Protein AF-A0A7K1BRM5-F1 (afdb_monomer_lite)

pLDDT: mean 75.7, std 12.85, range [43.5, 96.12]

Radius of gyration: 19.57 Å; chains: 1; bounding box: 63×36×43 Å

Sequence (98 aa):
ALTTEKTSVTWDPHFVFSLVWLIVVLSVGAILLLFYLLRDGSAASVSSYYYLVPPVTAIEAYFLFGEKVSLYGFVGTFITVIGVWLVVAKRASGAQSL

Foldseek 3Di:
DPPPDPPDDDPDPVVVVVVCCCPVCVPVVVVVVCVVCVVVVNNVVVVLVVLCVLVVVLVCCCPVVVDPCDPVNVVVSVVSVVVSCVVNVVVVVVVVPD

Structure (mmCIF, N/CA/C/O backbone):
data_AF-A0A7K1BRM5-F1
#
_entry.id   AF-A0A7K1BRM5-F1
#
loop_
_atom_site.group_PDB
_atom_site.id
_atom_site.type_symbol
_atom_site.label_atom_id
_atom_site.label_alt_id
_atom_site.label_comp_id
_atom_site.label_asym_id
_atom_site.label_entity_id
_atom_site.label_seq_id
_atom_site.pdbx_PDB_ins_code
_atom_site.Cartn_x
_atom_site.Cartn_y
_atom_site.Cartn_z
_atom_site.occupancy
_atom_site.B_iso_or_equiv
_atom_site.auth_seq_id
_atom_site.auth_comp_id
_atom_site.auth_asym_id
_atom_site.auth_atom_id
_atom_site.pdbx_PDB_model_num
ATOM 1 N N . ALA A 1 1 ? 37.619 13.682 -5.530 1.00 48.31 1 ALA A N 1
ATOM 2 C CA . ALA A 1 1 ? 36.924 13.451 -6.810 1.00 48.31 1 ALA A CA 1
ATOM 3 C C . ALA A 1 1 ? 35.483 13.070 -6.493 1.00 48.31 1 ALA A C 1
ATOM 5 O O . ALA A 1 1 ? 35.287 12.137 -5.729 1.00 48.31 1 ALA A O 1
ATOM 6 N N . LEU A 1 2 ? 34.501 13.838 -6.974 1.00 60.19 2 LEU A N 1
ATOM 7 C CA . LEU A 1 2 ? 33.075 13.567 -6.762 1.00 60.19 2 LEU A CA 1
ATOM 8 C C . LEU A 1 2 ? 32.664 12.402 -7.673 1.00 60.19 2 LEU A C 1
ATOM 10 O O . LEU A 1 2 ? 32.465 12.594 -8.872 1.00 60.19 2 LEU A O 1
ATOM 14 N N . THR A 1 3 ? 32.596 11.190 -7.126 1.00 64.88 3 THR A N 1
ATOM 15 C CA . THR A 1 3 ? 32.094 9.992 -7.812 1.00 64.88 3 THR A CA 1
ATOM 16 C C . THR A 1 3 ? 30.592 10.142 -8.035 1.00 64.88 3 THR A C 1
ATOM 18 O O . THR A 1 3 ? 29.780 9.680 -7.241 1.00 64.88 3 THR A O 1
ATOM 21 N N . THR A 1 4 ? 30.218 10.856 -9.093 1.00 68.06 4 THR A N 1
ATOM 22 C CA . THR A 1 4 ? 28.832 10.890 -9.558 1.00 68.06 4 THR A CA 1
ATOM 23 C C . THR A 1 4 ? 28.594 9.572 -10.280 1.00 68.06 4 THR A C 1
ATOM 25 O O . THR A 1 4 ? 29.012 9.402 -11.426 1.00 68.06 4 THR A O 1
ATOM 28 N N . GLU A 1 5 ? 28.004 8.605 -9.584 1.00 65.31 5 GLU A N 1
ATOM 29 C CA . GLU A 1 5 ? 27.463 7.410 -10.220 1.00 65.31 5 GLU A CA 1
ATOM 30 C C . GLU A 1 5 ? 26.442 7.879 -11.265 1.00 65.31 5 GLU A C 1
ATOM 32 O O . GLU A 1 5 ? 25.540 8.664 -10.968 1.00 65.31 5 GLU A O 1
ATOM 37 N N . LYS A 1 6 ? 26.641 7.505 -12.533 1.00 62.28 6 LYS A N 1
ATOM 38 C CA . LYS A 1 6 ? 25.704 7.839 -13.610 1.00 62.28 6 LYS A CA 1
ATOM 39 C C . LYS A 1 6 ? 24.447 7.003 -13.388 1.00 62.28 6 LYS A C 1
ATOM 41 O O . LYS A 1 6 ? 24.344 5.898 -13.909 1.00 62.28 6 LYS A O 1
ATOM 46 N N . THR A 1 7 ? 23.496 7.527 -12.622 1.00 68.25 7 THR A N 1
ATOM 47 C CA . THR A 1 7 ? 22.163 6.936 -12.486 1.00 68.25 7 THR A CA 1
ATOM 48 C C . THR A 1 7 ? 21.433 7.099 -13.817 1.00 68.25 7 THR A C 1
ATOM 50 O O . THR A 1 7 ? 20.732 8.081 -14.057 1.00 68.25 7 THR A O 1
ATOM 53 N N . SER A 1 8 ? 21.657 6.171 -14.743 1.00 71.56 8 SER A N 1
ATOM 54 C CA . SER A 1 8 ? 20.911 6.115 -15.993 1.00 71.56 8 SER A CA 1
ATOM 55 C C . SER A 1 8 ? 19.530 5.540 -15.702 1.00 71.56 8 SER A C 1
ATOM 57 O O . SER A 1 8 ? 19.399 4.343 -15.451 1.00 71.56 8 SER A O 1
ATOM 59 N N . VAL A 1 9 ? 18.502 6.387 -15.719 1.00 78.31 9 VAL A N 1
ATOM 60 C CA . VAL A 1 9 ? 17.110 5.931 -15.642 1.00 78.31 9 VAL A CA 1
ATOM 61 C C . VAL A 1 9 ? 16.783 5.205 -16.944 1.00 78.31 9 VAL A C 1
ATOM 63 O O . VAL A 1 9 ? 16.742 5.815 -18.013 1.00 78.31 9 VAL A O 1
ATOM 66 N N . THR A 1 10 ? 16.580 3.893 -16.868 1.00 81.88 10 THR A N 1
ATOM 67 C CA . THR A 1 10 ? 16.082 3.106 -17.995 1.00 81.88 10 THR A CA 1
ATOM 68 C C . THR A 1 10 ? 14.576 3.300 -18.091 1.00 81.88 10 THR A C 1
ATOM 70 O O . THR A 1 10 ? 13.831 2.893 -17.200 1.00 81.88 10 THR A O 1
ATOM 73 N N . TRP A 1 11 ? 14.132 3.958 -19.160 1.00 86.25 11 TRP A N 1
ATOM 74 C CA . TRP A 1 11 ? 12.722 4.235 -19.426 1.00 86.25 11 TRP A CA 1
ATOM 75 C C . TRP A 1 11 ? 12.012 2.969 -19.897 1.00 86.25 11 TRP A C 1
ATOM 77 O O . TRP A 1 11 ? 11.869 2.720 -21.091 1.00 86.25 11 TRP A O 1
ATOM 87 N N . ASP A 1 12 ? 11.606 2.155 -18.933 1.00 90.94 12 ASP A N 1
ATOM 88 C CA . ASP A 1 12 ? 10.844 0.936 -19.157 1.00 90.94 12 ASP A CA 1
ATOM 89 C C . ASP A 1 12 ? 9.327 1.220 -19.077 1.00 90.94 12 ASP A C 1
ATOM 91 O O . ASP A 1 12 ? 8.895 2.010 -18.229 1.00 90.94 12 ASP A O 1
ATOM 95 N N . PRO A 1 13 ? 8.483 0.599 -19.919 1.00 91.88 13 PRO A N 1
ATOM 96 C CA . PRO A 1 13 ? 7.034 0.771 -19.845 1.00 91.88 13 PRO A CA 1
ATOM 97 C C . PRO A 1 13 ? 6.436 0.442 -18.469 1.00 91.88 13 PRO A C 1
ATOM 99 O O . PRO A 1 13 ? 5.522 1.142 -18.029 1.00 91.88 13 PRO A O 1
ATOM 102 N N . HIS A 1 14 ? 6.954 -0.564 -17.755 1.00 90.56 14 HIS A N 1
ATOM 103 C CA . HIS A 1 14 ? 6.502 -0.892 -16.399 1.00 90.56 14 HIS A CA 1
ATOM 104 C C . HIS A 1 14 ? 6.919 0.190 -15.400 1.00 90.56 14 HIS A C 1
ATOM 106 O O . HIS A 1 14 ? 6.160 0.509 -14.481 1.00 90.56 14 HIS A O 1
ATOM 112 N N . PHE A 1 15 ? 8.099 0.790 -15.589 1.00 88.81 15 PHE A N 1
ATOM 113 C CA . PHE A 1 15 ? 8.555 1.918 -14.776 1.00 88.81 15 PHE A CA 1
ATOM 114 C C . PHE A 1 15 ? 7.646 3.136 -14.964 1.00 88.81 15 PHE A C 1
ATOM 116 O O . PHE A 1 15 ? 7.162 3.701 -13.982 1.00 88.81 15 PHE A O 1
ATOM 123 N N . VAL A 1 16 ? 7.350 3.503 -16.214 1.00 94.56 16 VAL A N 1
ATOM 124 C CA . VAL A 1 16 ? 6.445 4.621 -16.522 1.00 94.56 16 VAL A CA 1
ATOM 125 C C . VAL A 1 16 ? 5.046 4.350 -15.977 1.00 94.56 16 VAL A C 1
ATOM 127 O O . VAL A 1 16 ? 4.460 5.229 -15.350 1.00 94.56 16 VAL A O 1
ATOM 130 N N . PHE A 1 17 ? 4.526 3.134 -16.151 1.00 95.06 17 PHE A N 1
ATOM 131 C CA . PHE A 1 17 ? 3.222 2.752 -15.616 1.00 95.06 17 PHE A CA 1
ATOM 132 C C . PHE A 1 17 ? 3.169 2.881 -14.089 1.00 95.06 17 PHE A C 1
ATOM 134 O O . PHE A 1 17 ? 2.260 3.519 -13.558 1.00 95.06 17 PHE A O 1
ATOM 141 N N . SER A 1 18 ? 4.171 2.345 -13.388 1.00 92.56 18 SER A N 1
ATOM 142 C CA . SER A 1 18 ? 4.269 2.442 -11.927 1.00 92.56 18 SER A CA 1
ATOM 143 C C . SER A 1 18 ? 4.343 3.901 -11.474 1.00 92.56 18 SER A C 1
ATOM 145 O O . SER A 1 18 ? 3.640 4.303 -10.550 1.00 92.56 18 SER A O 1
ATOM 147 N N . LEU A 1 19 ? 5.137 4.724 -12.163 1.00 93.94 19 LEU A N 1
ATOM 148 C CA . LEU A 1 19 ? 5.273 6.147 -11.860 1.00 93.94 19 LEU A CA 1
ATOM 149 C C . LEU A 1 19 ? 3.948 6.901 -12.045 1.00 93.94 19 LEU A C 1
ATOM 151 O O . LEU A 1 19 ? 3.535 7.655 -11.163 1.00 93.94 19 LEU A O 1
ATOM 155 N N . VAL A 1 20 ? 3.257 6.670 -13.163 1.00 96.12 20 VAL A N 1
ATOM 156 C CA . VAL A 1 20 ? 1.943 7.267 -13.440 1.00 96.12 20 VAL A CA 1
ATOM 157 C C . VAL A 1 20 ? 0.920 6.824 -12.397 1.00 96.12 20 VAL A C 1
ATOM 159 O O . VAL A 1 20 ? 0.165 7.657 -11.898 1.00 96.12 20 VAL A O 1
ATOM 162 N N . TRP A 1 21 ? 0.917 5.545 -12.019 1.00 94.12 21 TRP A N 1
ATOM 163 C CA . TRP A 1 21 ? 0.016 5.008 -11.002 1.00 94.12 21 TRP A CA 1
ATOM 164 C C . TRP A 1 21 ? 0.203 5.688 -9.639 1.00 94.12 21 TRP A C 1
ATOM 166 O O . TRP A 1 21 ? -0.774 6.124 -9.024 1.00 94.12 21 TRP A O 1
ATOM 176 N N . LEU A 1 22 ? 1.454 5.848 -9.193 1.00 93.44 22 LEU A N 1
ATOM 177 C CA . LEU A 1 22 ? 1.778 6.526 -7.934 1.00 93.44 22 LEU A CA 1
ATOM 178 C C . LEU A 1 22 ? 1.307 7.989 -7.929 1.00 93.44 22 LEU A C 1
ATOM 180 O O . LEU A 1 22 ? 0.760 8.459 -6.931 1.00 93.44 22 LEU A O 1
ATOM 184 N N . ILE A 1 23 ? 1.486 8.704 -9.041 1.00 95.62 23 ILE A N 1
ATOM 185 C CA . ILE A 1 23 ? 1.117 10.122 -9.142 1.00 95.62 23 ILE A CA 1
ATOM 186 C C . ILE A 1 23 ? -0.405 10.283 -9.246 1.00 95.62 23 ILE A C 1
ATOM 188 O O . ILE A 1 23 ? -1.011 11.048 -8.497 1.00 95.62 23 ILE A O 1
ATOM 192 N N . VAL A 1 24 ? -1.043 9.571 -10.172 1.00 95.88 24 VAL A N 1
ATOM 193 C CA . VAL A 1 24 ? -2.453 9.804 -10.499 1.00 95.88 24 VAL A CA 1
ATOM 194 C C . VAL A 1 24 ? -3.374 9.160 -9.470 1.00 95.88 24 VAL A C 1
ATOM 196 O O . VAL A 1 24 ? -4.268 9.829 -8.961 1.00 95.88 24 VAL A O 1
ATOM 199 N N . VAL A 1 25 ? -3.170 7.884 -9.136 1.00 90.44 25 VAL A N 1
ATOM 200 C CA . VAL A 1 25 ? -4.110 7.134 -8.288 1.00 90.44 25 VAL A CA 1
ATOM 201 C C . VAL A 1 25 ? -3.811 7.361 -6.810 1.00 90.44 25 VAL A C 1
ATOM 203 O O . VAL A 1 25 ? -4.687 7.821 -6.075 1.00 90.44 25 VAL A O 1
ATOM 206 N N . LEU A 1 26 ? -2.577 7.082 -6.373 1.00 89.50 26 LEU A N 1
ATOM 207 C CA . LEU A 1 26 ? -2.236 7.145 -4.946 1.00 89.50 26 LEU A CA 1
ATOM 208 C C . LEU A 1 26 ? -2.102 8.571 -4.405 1.00 89.50 26 LEU A C 1
ATOM 210 O O . LEU A 1 26 ? -2.307 8.770 -3.211 1.00 89.50 26 LEU A O 1
ATOM 214 N N . SER A 1 27 ? -1.774 9.556 -5.246 1.00 92.00 27 SER A N 1
ATOM 215 C CA . SER A 1 27 ? -1.646 10.950 -4.808 1.00 92.00 27 SER A CA 1
ATOM 216 C C . SER A 1 27 ? -2.876 11.774 -5.174 1.00 92.00 27 SER A C 1
ATOM 218 O O . SER A 1 27 ? -3.674 12.109 -4.294 1.00 92.00 27 SER A O 1
ATOM 220 N N . VAL A 1 28 ? -3.077 12.068 -6.462 1.00 93.44 28 VAL A N 1
ATOM 221 C CA . VAL A 1 28 ? -4.178 12.943 -6.895 1.00 93.44 28 VAL A CA 1
ATOM 222 C C . VAL A 1 28 ? -5.532 12.320 -6.552 1.00 93.44 28 VAL A C 1
ATOM 224 O O . VAL A 1 28 ? -6.357 12.968 -5.910 1.00 93.44 28 VAL A O 1
ATOM 227 N N . GLY A 1 29 ? -5.744 11.051 -6.902 1.00 90.31 29 GLY A N 1
ATOM 228 C CA . GLY A 1 29 ? -6.983 10.326 -6.624 1.00 90.31 29 GLY A CA 1
ATOM 229 C C . GLY A 1 29 ? -7.313 10.267 -5.133 1.00 90.31 29 GLY A C 1
ATOM 230 O O . GLY A 1 29 ? -8.433 10.593 -4.743 1.00 90.31 29 GLY A O 1
ATOM 231 N N . ALA A 1 30 ? -6.334 9.931 -4.290 1.00 86.25 30 ALA A N 1
ATOM 232 C CA . ALA A 1 30 ? -6.528 9.860 -2.842 1.00 86.25 30 ALA A CA 1
ATOM 233 C C . ALA A 1 30 ? -6.903 11.219 -2.221 1.00 86.25 30 ALA A C 1
ATOM 235 O O . ALA A 1 30 ? -7.817 11.287 -1.398 1.00 86.25 30 ALA A O 1
ATOM 236 N N . ILE A 1 31 ? -6.238 12.307 -2.624 1.00 87.44 31 ILE A N 1
ATOM 237 C CA . ILE A 1 31 ? -6.520 13.656 -2.107 1.00 87.44 31 ILE A CA 1
ATOM 238 C C . ILE A 1 31 ? -7.882 14.160 -2.601 1.00 87.44 31 ILE A C 1
ATOM 240 O O . ILE A 1 31 ? -8.644 14.739 -1.827 1.00 87.44 31 ILE A O 1
ATOM 244 N N . LEU A 1 32 ? -8.220 13.925 -3.871 1.00 88.88 32 LEU A N 1
ATOM 245 C CA . LEU A 1 32 ? -9.531 14.286 -4.413 1.00 88.88 32 LEU A CA 1
ATOM 246 C C . LEU A 1 32 ? -10.655 13.519 -3.716 1.00 88.88 32 LEU A C 1
ATOM 248 O O . LEU A 1 32 ? -11.672 14.119 -3.377 1.00 88.88 32 LEU A O 1
ATOM 252 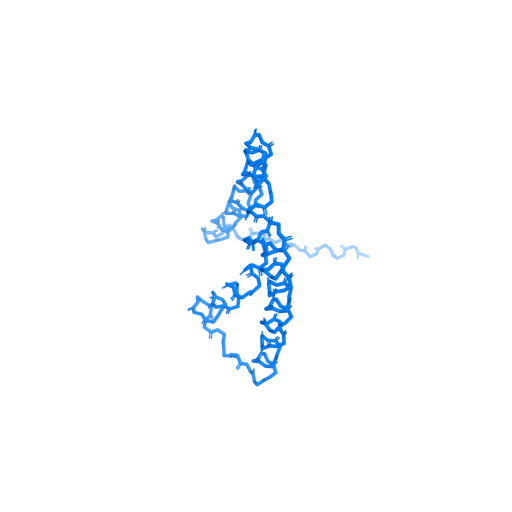N N . LEU A 1 33 ? -10.457 12.225 -3.452 1.00 84.25 33 LEU A N 1
ATOM 253 C CA . LEU A 1 33 ? -11.392 11.417 -2.675 1.00 84.25 33 LEU A CA 1
ATOM 254 C C . LEU A 1 33 ? -11.560 11.987 -1.263 1.00 84.25 33 LEU A C 1
ATOM 256 O O . LEU A 1 33 ? -12.685 12.148 -0.797 1.00 84.25 33 LEU A O 1
ATOM 260 N N . LEU A 1 34 ? -10.461 12.357 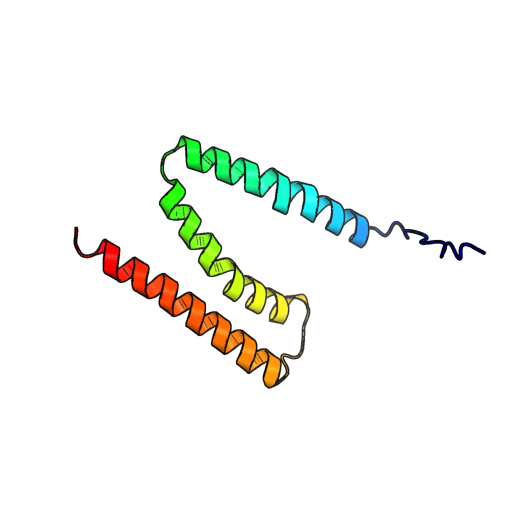-0.602 1.00 82.69 34 LEU A N 1
ATOM 261 C CA . LEU A 1 34 ? -10.508 12.997 0.711 1.00 82.69 34 LEU A CA 1
ATOM 262 C C . LEU A 1 34 ? -11.330 14.296 0.677 1.00 82.69 34 LEU A C 1
ATOM 264 O O . LEU A 1 34 ? -12.222 14.472 1.506 1.00 82.69 34 LEU A O 1
ATOM 268 N N . PHE A 1 35 ? -11.076 15.186 -0.287 1.00 86.12 35 PHE A N 1
ATOM 269 C CA . PHE A 1 35 ? -11.838 16.430 -0.433 1.00 86.12 35 PHE A CA 1
ATOM 270 C C . PHE A 1 35 ? -13.310 16.185 -0.763 1.00 86.12 35 PHE A C 1
ATOM 272 O O . PHE A 1 35 ? -14.176 16.882 -0.234 1.00 86.12 35 PHE A O 1
ATOM 279 N N . TYR A 1 36 ? -13.600 15.188 -1.597 1.00 82.38 36 TYR A N 1
ATOM 280 C CA . TYR A 1 36 ? -14.962 14.772 -1.911 1.00 82.38 36 TYR A CA 1
ATOM 281 C C . TYR A 1 36 ? -15.721 14.363 -0.638 1.00 82.38 36 TYR A C 1
ATOM 283 O O . TYR A 1 36 ? -16.810 14.860 -0.369 1.00 82.38 36 TYR A O 1
ATOM 291 N N . LEU A 1 37 ? -15.107 13.537 0.207 1.00 75.62 37 LEU A N 1
ATOM 292 C CA . LEU A 1 37 ? -15.712 13.053 1.453 1.00 75.62 37 LEU A CA 1
ATOM 293 C C . LEU A 1 37 ? -15.853 14.134 2.520 1.00 75.62 37 LEU A C 1
ATOM 295 O O . LEU A 1 37 ? -16.793 14.105 3.317 1.00 75.62 37 LEU A O 1
ATOM 299 N N . LEU A 1 38 ? -14.926 15.091 2.533 1.00 76.75 38 LEU A N 1
ATOM 300 C CA . LEU A 1 38 ? -15.009 16.263 3.395 1.00 76.75 38 LEU A CA 1
ATOM 301 C C . LEU A 1 38 ? -16.204 17.149 3.014 1.00 76.75 38 LEU A C 1
ATOM 303 O O . LEU A 1 38 ? -16.795 17.784 3.885 1.00 76.75 38 LEU A O 1
ATOM 307 N N . ARG A 1 39 ? -16.588 17.154 1.731 1.00 75.50 39 ARG A N 1
ATOM 308 C CA . ARG A 1 39 ? -17.737 17.909 1.221 1.00 75.50 39 ARG A CA 1
ATOM 309 C C . ARG A 1 39 ? -19.081 17.324 1.659 1.00 75.50 39 ARG A C 1
ATOM 311 O O . ARG A 1 39 ? -19.994 18.091 1.940 1.00 75.50 39 ARG A O 1
ATOM 318 N N . ASP A 1 40 ? -19.174 16.000 1.765 1.00 64.94 40 ASP A N 1
ATOM 319 C CA . ASP A 1 40 ? -20.411 15.286 2.124 1.00 64.94 40 ASP A CA 1
ATOM 320 C C . ASP A 1 40 ? -20.545 14.997 3.637 1.00 64.94 40 ASP A C 1
ATOM 322 O O . ASP A 1 40 ? -21.483 14.329 4.067 1.00 64.94 40 ASP A O 1
ATOM 326 N N . GLY A 1 41 ? -19.620 15.473 4.483 1.00 60.25 41 GLY A N 1
ATOM 327 C CA . GLY A 1 41 ? -19.679 15.289 5.944 1.00 60.25 41 GLY A CA 1
ATOM 328 C C . GLY A 1 41 ? -19.474 13.843 6.431 1.00 60.25 41 GLY A C 1
ATOM 329 O O . GLY A 1 41 ? -19.486 13.593 7.635 1.00 60.25 41 GLY A O 1
ATOM 330 N N . SER A 1 42 ? -19.225 12.886 5.530 1.00 59.09 42 SER A N 1
ATOM 331 C CA . SER A 1 42 ? -19.066 11.455 5.840 1.00 59.09 42 SER A CA 1
ATOM 332 C C . SER A 1 42 ? -17.609 11.016 6.047 1.00 59.09 42 SER A C 1
ATOM 334 O O . SER A 1 42 ? -17.317 9.819 6.060 1.00 59.09 42 SER A O 1
ATOM 336 N N . ALA A 1 43 ? -16.683 11.962 6.261 1.00 54.12 43 ALA A N 1
ATOM 337 C CA . ALA A 1 43 ? -15.252 11.705 6.478 1.00 54.12 43 ALA A CA 1
ATOM 338 C C . ALA A 1 43 ? -14.964 10.589 7.514 1.00 54.12 43 ALA A C 1
ATOM 340 O O . ALA A 1 43 ? -13.959 9.882 7.416 1.00 54.12 43 ALA A O 1
ATOM 341 N N . ALA A 1 44 ? -15.879 10.365 8.464 1.00 55.97 44 ALA A N 1
ATOM 342 C CA . ALA A 1 44 ? -15.819 9.264 9.420 1.00 55.97 44 ALA A CA 1
ATOM 343 C C . ALA A 1 44 ? -15.911 7.862 8.775 1.00 55.97 44 ALA A C 1
ATOM 345 O O . ALA A 1 44 ? -15.149 6.975 9.168 1.00 55.97 44 ALA A O 1
ATOM 346 N N . SER A 1 45 ? -16.761 7.648 7.762 1.00 58.22 45 SER A N 1
ATOM 347 C CA . SER A 1 45 ? -16.955 6.325 7.141 1.00 58.22 45 SER A CA 1
ATOM 348 C C . SER A 1 45 ? -15.742 5.864 6.336 1.00 58.22 45 SER A C 1
ATOM 350 O O . SER A 1 45 ? -15.416 4.680 6.353 1.00 58.22 45 SER A O 1
ATOM 352 N N . VAL A 1 46 ? -15.005 6.773 5.693 1.00 58.06 46 VAL A N 1
ATOM 353 C CA . VAL A 1 46 ? -13.835 6.390 4.876 1.00 58.06 46 VAL A CA 1
ATOM 354 C C . VAL A 1 46 ? -12.565 6.225 5.696 1.00 58.06 46 VAL A C 1
ATOM 356 O O . VAL A 1 46 ? -11.712 5.413 5.344 1.00 58.06 46 VAL A O 1
ATOM 359 N N . SER A 1 47 ? -12.480 6.868 6.864 1.00 62.78 47 SER A N 1
ATOM 360 C CA . SER A 1 47 ? -11.400 6.594 7.817 1.00 62.78 47 SER A CA 1
ATOM 361 C C . SER A 1 47 ? -11.297 5.103 8.174 1.00 62.78 47 SER A C 1
ATOM 363 O O . SER A 1 47 ? -10.196 4.596 8.373 1.00 62.78 47 SER A O 1
ATOM 365 N N . SER A 1 48 ? -12.428 4.382 8.179 1.00 64.44 48 SER A N 1
ATOM 366 C CA . SER A 1 48 ? -12.481 2.939 8.433 1.00 64.44 48 SER A CA 1
ATOM 367 C C . SER A 1 48 ? -11.783 2.105 7.347 1.00 64.44 48 SER A C 1
ATOM 369 O O . SER A 1 48 ? -11.104 1.135 7.681 1.00 64.44 48 SER A O 1
ATOM 371 N N . TYR A 1 49 ? -11.844 2.525 6.077 1.00 70.25 49 TYR A N 1
ATOM 372 C CA . TYR A 1 49 ? -11.162 1.855 4.963 1.00 70.25 49 TYR A CA 1
ATOM 373 C C . TYR A 1 49 ? -9.641 1.957 5.078 1.00 70.25 49 TYR A C 1
ATOM 375 O O . TYR A 1 49 ? -8.948 0.989 4.775 1.00 70.25 49 TYR A O 1
ATOM 383 N N . TYR A 1 50 ? -9.108 3.070 5.598 1.00 73.31 50 TYR A N 1
ATOM 384 C CA . TYR A 1 50 ? -7.667 3.182 5.853 1.00 73.31 50 TYR A CA 1
ATOM 385 C C . TYR A 1 50 ? -7.165 2.141 6.865 1.00 73.31 50 TYR A C 1
ATOM 387 O O . TYR A 1 50 ? -6.022 1.701 6.766 1.00 73.31 50 TYR A O 1
ATOM 395 N N . TYR A 1 51 ? -8.012 1.677 7.793 1.00 73.44 51 TYR A N 1
ATOM 396 C CA . TYR A 1 51 ? -7.650 0.580 8.700 1.00 73.44 51 TYR A CA 1
ATOM 397 C C . TYR A 1 51 ? -7.614 -0.786 8.012 1.00 73.44 51 TYR A C 1
ATOM 399 O O . TYR A 1 51 ? -6.941 -1.680 8.511 1.00 73.44 51 TYR A O 1
ATOM 407 N N . LEU A 1 52 ? -8.281 -0.954 6.867 1.00 74.44 52 LEU A N 1
ATOM 408 C CA . LEU A 1 52 ? -8.210 -2.176 6.061 1.00 74.44 52 LEU A CA 1
ATOM 409 C C . LEU A 1 52 ? -7.013 -2.198 5.104 1.00 74.44 52 LEU A C 1
ATOM 411 O O . LEU A 1 52 ? -6.724 -3.251 4.540 1.00 74.44 52 LEU A O 1
ATOM 415 N N . VAL A 1 53 ? -6.282 -1.090 4.954 1.00 81.81 53 VAL A N 1
ATOM 416 C CA . VAL A 1 53 ? -5.108 -1.027 4.070 1.00 81.81 53 VAL A CA 1
ATOM 417 C C . VAL A 1 53 ? -4.049 -2.070 4.452 1.00 81.81 53 VAL A C 1
ATOM 419 O O . VAL A 1 53 ? -3.685 -2.848 3.577 1.00 81.81 53 VAL A O 1
ATOM 422 N N . PRO A 1 54 ? -3.596 -2.200 5.720 1.00 77.12 54 PRO A N 1
ATOM 423 C CA . PRO A 1 54 ? -2.535 -3.156 6.043 1.00 77.12 54 PRO A CA 1
ATOM 424 C C . PRO 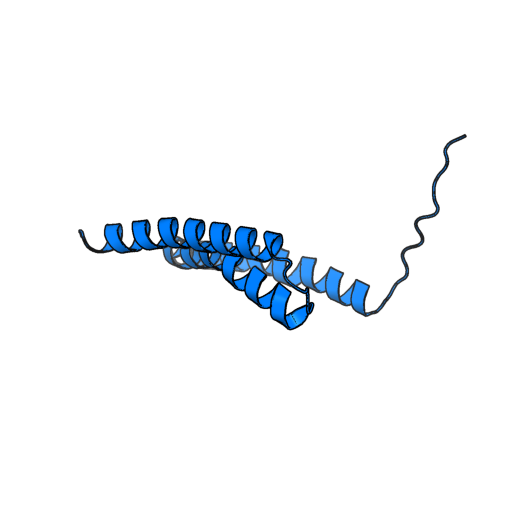A 1 54 ? -2.898 -4.628 5.747 1.00 77.12 54 PRO A C 1
ATOM 426 O O . PRO A 1 54 ? -2.074 -5.318 5.145 1.00 77.12 54 PRO A O 1
ATOM 429 N N . PRO A 1 55 ? -4.101 -5.134 6.101 1.00 75.00 55 PRO A N 1
ATOM 430 C CA . PRO A 1 55 ? -4.524 -6.482 5.721 1.00 75.00 55 PRO A CA 1
ATOM 431 C C . PRO A 1 55 ? -4.631 -6.684 4.207 1.00 75.00 55 PRO A C 1
ATOM 433 O O . PRO A 1 55 ? -4.170 -7.704 3.700 1.00 75.00 55 PRO A O 1
ATOM 436 N N . VAL A 1 56 ? -5.220 -5.725 3.484 1.00 82.00 56 VAL A N 1
ATOM 437 C CA . VAL A 1 56 ? -5.402 -5.827 2.028 1.00 82.00 56 VAL A CA 1
ATOM 438 C C . VAL A 1 56 ? -4.050 -5.835 1.320 1.00 82.00 56 VAL A C 1
ATOM 440 O O . VAL A 1 56 ? -3.808 -6.722 0.506 1.00 82.00 56 VAL A O 1
ATOM 443 N N . THR A 1 57 ? -3.131 -4.944 1.696 1.00 82.12 57 THR A N 1
ATOM 444 C CA . THR A 1 57 ? -1.774 -4.909 1.133 1.00 82.12 57 THR A CA 1
ATOM 445 C C . THR A 1 57 ? -1.008 -6.208 1.398 1.00 82.12 57 THR A C 1
ATOM 447 O O . THR A 1 57 ? -0.277 -6.669 0.528 1.00 82.12 57 THR A O 1
ATOM 450 N N . ALA A 1 58 ? -1.190 -6.849 2.558 1.00 76.19 58 ALA A N 1
ATOM 451 C CA . ALA A 1 58 ? -0.569 -8.148 2.833 1.00 76.19 58 ALA A CA 1
ATOM 452 C C . ALA A 1 58 ? -1.126 -9.274 1.939 1.00 76.19 58 ALA A C 1
ATOM 454 O O . ALA A 1 58 ? -0.368 -10.128 1.475 1.00 76.19 58 ALA A O 1
ATOM 455 N N . ILE A 1 59 ? -2.437 -9.268 1.674 1.00 81.31 59 ILE A N 1
ATOM 456 C CA . ILE A 1 59 ? -3.074 -10.211 0.742 1.00 81.31 59 ILE A CA 1
ATOM 457 C C . ILE A 1 59 ? -2.568 -9.961 -0.685 1.00 81.31 59 ILE A C 1
ATOM 459 O O . ILE A 1 59 ? -2.184 -10.907 -1.372 1.00 81.31 59 ILE A O 1
ATOM 463 N N . GLU A 1 60 ? -2.515 -8.701 -1.119 1.00 82.19 60 GLU A N 1
ATOM 464 C CA . GLU A 1 60 ? -1.973 -8.314 -2.425 1.00 82.19 60 GLU A CA 1
ATOM 465 C C . GLU A 1 60 ? -0.511 -8.748 -2.582 1.00 82.19 60 GLU A C 1
ATOM 467 O O . GLU A 1 60 ? -0.171 -9.352 -3.596 1.00 82.19 60 GLU A O 1
ATOM 472 N N . ALA A 1 61 ? 0.335 -8.528 -1.571 1.00 80.38 61 ALA A N 1
ATOM 473 C CA . ALA A 1 61 ? 1.734 -8.960 -1.567 1.00 80.38 61 ALA A CA 1
ATOM 474 C C . ALA A 1 61 ? 1.874 -10.473 -1.814 1.00 80.38 61 ALA A C 1
ATOM 476 O O . ALA A 1 61 ? 2.654 -10.908 -2.664 1.00 80.38 61 ALA A O 1
ATOM 477 N N . TYR A 1 62 ? 1.059 -11.278 -1.128 1.00 74.69 62 TYR A N 1
ATOM 478 C CA . TYR A 1 62 ? 1.067 -12.730 -1.289 1.00 74.69 62 TYR A CA 1
ATOM 479 C C . TYR A 1 62 ? 0.641 -13.174 -2.696 1.00 74.69 62 TYR A C 1
ATOM 481 O O . TYR A 1 62 ? 1.301 -14.019 -3.303 1.00 74.69 62 TYR A O 1
ATOM 489 N N . PHE A 1 63 ? -0.446 -12.605 -3.227 1.00 79.12 63 PHE A N 1
ATOM 490 C CA . PHE A 1 63 ? -1.023 -13.040 -4.503 1.00 79.12 63 PHE A CA 1
ATOM 491 C C . PHE A 1 63 ? -0.322 -12.459 -5.736 1.00 79.12 63 PHE A C 1
ATOM 493 O O . PHE A 1 63 ? -0.076 -13.194 -6.690 1.00 79.12 63 PHE A O 1
ATOM 500 N N . LEU A 1 64 ? -0.028 -11.156 -5.746 1.00 77.25 64 LEU A N 1
ATOM 501 C CA . LEU A 1 64 ? 0.512 -10.452 -6.918 1.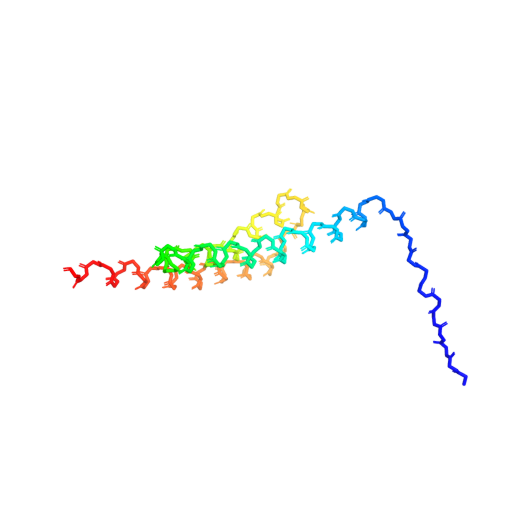00 77.25 64 LEU A CA 1
ATOM 502 C C . LEU A 1 64 ? 2.025 -10.612 -7.047 1.00 77.25 64 LEU A C 1
ATOM 504 O O . LEU A 1 64 ? 2.532 -10.711 -8.162 1.00 77.25 64 LEU A O 1
ATOM 508 N N . PHE A 1 65 ? 2.743 -10.643 -5.924 1.00 74.88 65 PHE A N 1
ATOM 509 C CA . PHE A 1 65 ? 4.207 -10.686 -5.924 1.00 74.88 65 PHE A CA 1
ATOM 510 C C . PHE A 1 65 ? 4.756 -12.086 -5.632 1.00 74.88 65 PHE A C 1
ATOM 512 O O . PHE A 1 65 ? 5.952 -12.321 -5.797 1.00 74.88 65 PHE A O 1
ATOM 519 N N . GLY A 1 66 ? 3.893 -13.034 -5.242 1.00 65.38 66 GLY A N 1
ATOM 520 C CA . GLY A 1 66 ? 4.274 -14.427 -5.007 1.00 65.38 66 GLY A CA 1
ATOM 521 C C . GLY A 1 66 ? 5.329 -14.587 -3.912 1.00 65.38 66 GLY A C 1
ATOM 522 O O . GLY A 1 66 ? 6.055 -15.587 -3.896 1.00 65.38 66 GLY A O 1
ATOM 523 N N . GLU A 1 67 ? 5.454 -13.602 -3.016 1.00 65.62 67 GLU A N 1
ATOM 524 C CA . GLU A 1 67 ? 6.423 -13.650 -1.932 1.00 65.62 67 GLU A CA 1
ATOM 525 C C . GLU A 1 67 ? 6.117 -14.854 -1.039 1.00 65.62 67 GLU A C 1
ATOM 527 O O . GLU A 1 67 ? 5.046 -14.977 -0.438 1.00 65.62 67 GLU A O 1
ATOM 532 N N . LYS A 1 68 ? 7.087 -15.773 -0.948 1.00 64.88 68 LYS A N 1
ATOM 533 C CA . LYS A 1 68 ? 7.044 -16.871 0.014 1.00 64.88 68 LYS A CA 1
ATOM 534 C C . LYS A 1 68 ? 7.178 -16.260 1.394 1.00 64.88 68 LYS A C 1
ATOM 536 O O . LYS A 1 68 ? 8.286 -15.997 1.857 1.00 64.88 68 LYS A O 1
ATOM 541 N N . VAL A 1 69 ? 6.035 -16.028 2.022 1.00 64.00 69 VAL A N 1
ATOM 542 C CA . VAL A 1 69 ? 5.935 -15.528 3.385 1.00 64.00 69 VAL A CA 1
ATOM 543 C C . VAL A 1 69 ? 6.748 -16.467 4.274 1.00 64.00 69 VAL A C 1
ATOM 545 O O . VAL A 1 69 ? 6.346 -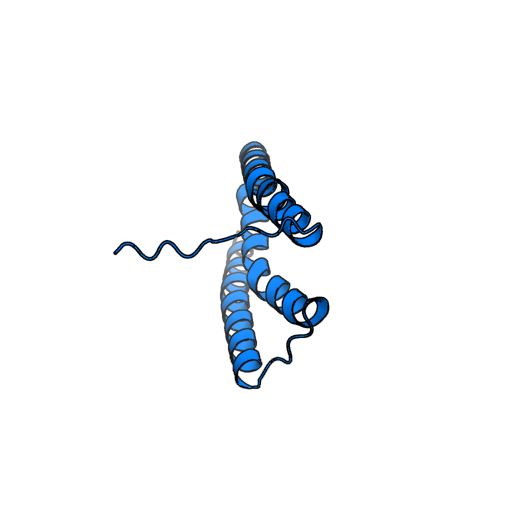17.598 4.549 1.00 64.00 69 VAL A O 1
ATOM 548 N N . SER A 1 70 ? 7.951 -16.034 4.657 1.00 74.25 70 SER A N 1
ATOM 549 C CA . SER A 1 70 ? 8.780 -16.787 5.593 1.00 74.25 70 SER A CA 1
ATOM 550 C C . SER A 1 70 ? 8.024 -16.908 6.915 1.00 74.25 70 SER A C 1
ATOM 552 O O . SER A 1 70 ? 7.127 -16.112 7.194 1.00 74.25 70 SER A O 1
ATOM 554 N N . LEU A 1 71 ? 8.387 -17.870 7.765 1.00 76.94 71 LEU A N 1
ATOM 555 C CA . LEU A 1 71 ? 7.732 -18.033 9.068 1.00 76.94 71 LEU A CA 1
ATOM 556 C C . LEU A 1 71 ? 7.692 -16.709 9.862 1.00 76.94 71 LEU A C 1
ATOM 558 O O . LEU A 1 71 ? 6.688 -16.389 10.489 1.00 76.94 71 LEU A O 1
ATOM 562 N N . TYR A 1 72 ? 8.745 -15.893 9.751 1.00 79.88 72 TYR A N 1
ATOM 563 C CA . TYR A 1 72 ? 8.816 -14.557 10.346 1.00 79.88 72 TYR A CA 1
ATOM 564 C C . TYR A 1 72 ? 7.893 -13.539 9.667 1.00 79.88 72 TYR A C 1
ATOM 566 O O . TYR A 1 72 ? 7.252 -12.749 10.356 1.00 79.88 72 TYR A O 1
ATOM 574 N N . GLY A 1 73 ? 7.786 -13.576 8.335 1.00 75.19 73 GLY A N 1
ATOM 575 C CA . GLY A 1 73 ? 6.828 -12.757 7.588 1.00 75.19 73 GLY A CA 1
ATOM 576 C C . GLY A 1 73 ? 5.389 -13.067 7.993 1.00 75.19 73 GLY A C 1
ATOM 577 O O . GLY A 1 73 ? 4.602 -12.155 8.214 1.00 75.19 73 GLY A O 1
ATOM 578 N N . PHE A 1 74 ? 5.074 -14.346 8.205 1.00 77.31 74 PHE A N 1
ATOM 579 C CA . PHE A 1 74 ? 3.735 -14.785 8.583 1.00 77.31 74 PHE A CA 1
ATOM 580 C C . PHE A 1 74 ? 3.381 -14.307 9.990 1.00 77.31 74 PHE A C 1
ATOM 582 O O . PHE A 1 74 ? 2.293 -13.780 10.209 1.00 77.31 74 PHE A O 1
ATOM 589 N N . VAL A 1 75 ? 4.325 -14.420 10.930 1.00 82.94 75 VAL A N 1
ATOM 590 C CA . VAL A 1 75 ? 4.174 -13.884 12.290 1.00 82.94 75 VAL A CA 1
ATOM 591 C C . VAL A 1 75 ? 3.988 -12.364 12.260 1.00 82.94 75 VAL A C 1
ATOM 593 O O . VAL A 1 75 ? 3.092 -11.855 12.931 1.00 82.94 75 VAL A O 1
ATOM 596 N N . GLY A 1 76 ? 4.769 -11.643 11.450 1.00 79.25 76 GLY A N 1
ATOM 597 C CA . GLY A 1 76 ? 4.620 -10.197 11.261 1.00 79.25 76 GLY A CA 1
ATOM 598 C C . GLY A 1 76 ? 3.232 -9.814 10.745 1.00 79.25 76 GLY A C 1
ATOM 599 O O . GLY A 1 76 ? 2.546 -9.008 11.372 1.00 79.25 76 GLY A O 1
ATOM 600 N N . THR A 1 77 ? 2.774 -10.455 9.666 1.00 78.25 77 THR A N 1
ATOM 601 C CA . THR A 1 77 ? 1.428 -10.252 9.112 1.00 78.25 77 THR A CA 1
ATOM 602 C C . THR A 1 77 ? 0.344 -10.568 10.140 1.00 78.25 77 THR A C 1
ATOM 604 O O . THR A 1 77 ? -0.602 -9.796 10.288 1.00 78.25 77 THR A O 1
ATOM 607 N N . PHE A 1 78 ? 0.488 -11.660 10.894 1.00 83.25 78 PHE A N 1
ATOM 608 C CA . PHE A 1 78 ? -0.477 -12.058 11.917 1.00 83.25 78 PHE A CA 1
ATOM 609 C C . PHE A 1 78 ? -0.585 -11.018 13.043 1.00 83.25 78 PHE A C 1
ATOM 611 O O . PHE A 1 78 ? -1.692 -10.642 13.432 1.00 83.25 78 PHE A O 1
ATOM 618 N N . ILE A 1 79 ? 0.547 -10.480 13.511 1.00 85.75 79 ILE A N 1
ATOM 619 C CA . ILE A 1 79 ? 0.580 -9.392 14.502 1.00 85.75 79 ILE A CA 1
ATOM 620 C C . ILE A 1 79 ? -0.112 -8.139 13.952 1.00 85.75 79 ILE A C 1
ATOM 622 O O . ILE A 1 79 ? -0.927 -7.532 14.652 1.00 85.75 79 ILE A O 1
ATOM 626 N N . THR A 1 80 ? 0.160 -7.761 12.700 1.00 82.06 80 THR A N 1
ATOM 627 C CA . THR A 1 80 ? -0.493 -6.613 12.055 1.00 82.06 80 THR A CA 1
ATOM 628 C C . THR A 1 80 ? -2.006 -6.806 11.954 1.00 82.06 80 THR A C 1
ATOM 630 O O . THR A 1 80 ? -2.755 -5.893 12.305 1.00 82.06 80 THR A O 1
ATOM 633 N N . VAL A 1 81 ? -2.469 -7.991 11.540 1.00 80.50 81 VAL A N 1
ATOM 634 C CA . VAL A 1 81 ? -3.901 -8.323 11.454 1.00 80.50 81 VAL A CA 1
ATOM 635 C C . VAL A 1 81 ? -4.572 -8.210 12.824 1.00 80.50 81 VAL A C 1
ATOM 637 O O . VAL A 1 81 ? -5.625 -7.581 12.925 1.00 80.50 81 VAL A O 1
ATOM 640 N N . ILE A 1 82 ? -3.955 -8.737 13.888 1.00 84.56 82 ILE A N 1
ATOM 641 C CA . ILE A 1 82 ? -4.484 -8.617 15.258 1.00 84.56 82 ILE A CA 1
ATOM 642 C C . ILE A 1 82 ? -4.545 -7.151 15.701 1.00 84.56 82 ILE A C 1
ATOM 644 O O . ILE A 1 82 ? -5.565 -6.713 16.237 1.00 84.56 82 ILE A O 1
ATOM 648 N N . GLY A 1 83 ? -3.483 -6.376 15.464 1.00 81.94 83 GLY A N 1
ATOM 649 C CA . GLY A 1 83 ? -3.443 -4.955 15.816 1.00 81.94 83 GLY A CA 1
ATOM 650 C C . GLY A 1 83 ? -4.553 -4.154 15.131 1.00 81.94 83 GLY A C 1
ATOM 651 O O . GLY A 1 83 ? -5.249 -3.372 15.781 1.00 81.94 83 GLY A O 1
ATOM 652 N N . VAL A 1 84 ? -4.774 -4.398 13.837 1.00 75.81 84 VAL A N 1
ATOM 653 C CA . VAL A 1 84 ? -5.870 -3.788 13.069 1.00 75.81 84 VAL A CA 1
ATOM 654 C C . VAL A 1 84 ? -7.229 -4.231 13.606 1.00 75.81 84 VAL A C 1
ATOM 656 O O . VAL A 1 84 ? -8.096 -3.386 13.844 1.00 75.81 84 VAL A O 1
ATOM 659 N N . TRP A 1 85 ? -7.410 -5.530 13.853 1.00 79.44 85 TRP A N 1
ATOM 660 C CA . TRP A 1 85 ? -8.660 -6.076 14.379 1.00 79.44 85 TRP A CA 1
ATOM 661 C C . TRP A 1 85 ? -9.044 -5.443 15.721 1.00 79.44 85 TRP A C 1
ATOM 663 O O . TRP A 1 85 ? -10.195 -5.049 15.888 1.00 79.44 85 TRP A O 1
ATOM 673 N N . LEU A 1 86 ? -8.094 -5.243 16.641 1.00 80.25 86 LEU A N 1
ATOM 674 C CA . LEU A 1 86 ? -8.349 -4.579 17.927 1.00 80.25 86 LEU A CA 1
ATOM 675 C C . LEU A 1 86 ? -8.844 -3.135 17.763 1.00 80.25 86 LEU A C 1
ATOM 677 O O . LEU A 1 86 ? -9.753 -2.701 18.475 1.00 80.25 86 LEU A O 1
ATOM 681 N N . VAL A 1 87 ? -8.272 -2.384 16.820 1.00 74.56 87 VAL A N 1
ATOM 682 C CA . VAL A 1 87 ? -8.688 -1.001 16.543 1.00 74.56 87 VAL A CA 1
ATOM 683 C C . VAL A 1 87 ? -10.087 -0.958 15.925 1.00 74.56 87 VAL A C 1
ATOM 685 O O . VAL A 1 87 ? -10.902 -0.114 16.308 1.00 74.56 87 VAL A O 1
ATOM 688 N N . VAL A 1 88 ? -10.385 -1.873 14.999 1.00 71.44 88 VAL A N 1
ATOM 689 C CA . VAL A 1 88 ? -11.700 -1.967 14.347 1.00 71.44 88 VAL A CA 1
ATOM 690 C C . VAL A 1 88 ? -12.772 -2.432 15.338 1.00 71.44 88 VAL A C 1
ATOM 692 O O . VAL A 1 88 ? -13.822 -1.795 15.438 1.00 71.44 88 VAL A O 1
ATOM 695 N N . ALA A 1 89 ? -12.494 -3.470 16.131 1.00 71.12 89 ALA A N 1
ATOM 696 C CA . 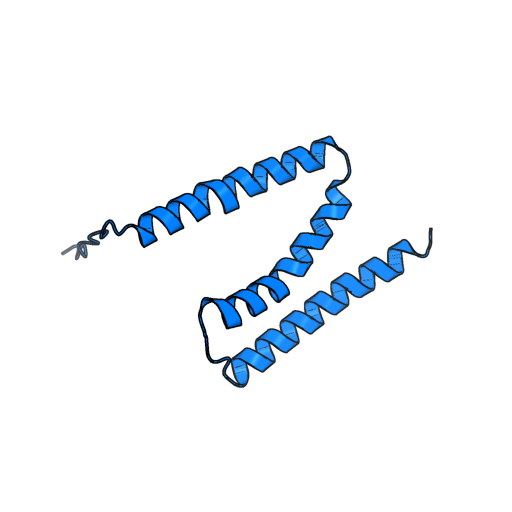ALA A 1 89 ? -13.407 -3.991 17.147 1.00 71.12 89 ALA A CA 1
ATOM 697 C C . ALA A 1 89 ? -13.774 -2.916 18.181 1.00 71.12 89 ALA A C 1
ATOM 699 O O . ALA A 1 89 ? -14.947 -2.742 18.506 1.00 71.12 89 ALA A O 1
ATOM 700 N N . LYS A 1 90 ? -12.799 -2.112 18.627 1.00 63.06 90 LYS A N 1
ATOM 701 C CA . LYS A 1 90 ? -13.038 -1.015 19.576 1.00 63.06 90 LYS A CA 1
ATOM 702 C C . LYS A 1 90 ? -13.934 0.095 19.004 1.00 63.06 90 LYS A C 1
ATOM 704 O O . LYS A 1 90 ? -14.654 0.739 19.763 1.00 63.06 90 LYS A O 1
ATOM 709 N N . ARG A 1 91 ? -13.925 0.317 17.683 1.00 59.84 91 ARG A N 1
ATOM 710 C CA . ARG A 1 91 ? -14.837 1.269 17.024 1.00 59.84 91 ARG A CA 1
ATOM 711 C C . ARG A 1 91 ? -16.257 0.731 16.867 1.00 59.84 91 ARG A C 1
ATOM 713 O O . ARG A 1 91 ? -17.195 1.494 17.072 1.00 59.84 91 ARG A O 1
ATOM 720 N N . ALA A 1 92 ? -16.418 -0.554 16.550 1.00 56.41 92 ALA A N 1
ATOM 721 C CA . ALA A 1 92 ? -17.735 -1.186 16.432 1.00 56.41 92 ALA A CA 1
ATOM 722 C C . ALA A 1 92 ? -18.499 -1.174 17.768 1.00 56.41 92 ALA A C 1
ATOM 724 O O . ALA A 1 92 ? -19.694 -0.888 17.793 1.00 56.41 92 ALA A O 1
ATOM 725 N N . SER A 1 93 ? -17.797 -1.391 18.884 1.00 55.94 93 SER A N 1
ATOM 726 C CA . SER A 1 93 ? -18.397 -1.360 20.224 1.00 55.94 93 SER A CA 1
ATOM 727 C C . SER A 1 93 ? -18.822 0.043 20.681 1.00 55.94 93 SER A C 1
ATOM 729 O O . SER A 1 93 ? -19.755 0.164 21.465 1.00 55.94 93 SER A O 1
ATOM 731 N N . GLY A 1 94 ? -18.168 1.108 20.200 1.00 54.16 94 GLY A N 1
ATOM 732 C CA . GLY A 1 94 ? -18.511 2.494 20.552 1.00 54.16 94 GLY A CA 1
ATOM 733 C C . GLY A 1 94 ? -19.710 3.071 19.789 1.00 54.16 94 GLY A C 1
ATOM 734 O O . GLY A 1 94 ? -20.310 4.035 20.247 1.00 54.16 94 GLY A O 1
ATOM 735 N N . ALA A 1 95 ? -20.078 2.488 18.645 1.00 52.88 95 ALA A N 1
ATOM 736 C CA . ALA A 1 95 ? -21.232 2.919 17.848 1.00 52.88 95 ALA A CA 1
ATOM 737 C C . ALA A 1 95 ? -22.569 2.321 18.331 1.00 52.88 95 ALA A C 1
ATOM 739 O O . ALA A 1 95 ? -23.625 2.785 17.922 1.00 52.88 95 ALA A O 1
ATOM 740 N N . GLN A 1 96 ? -22.526 1.295 19.190 1.00 49.91 96 GLN A N 1
ATOM 741 C CA . GLN A 1 96 ? -23.705 0.601 19.727 1.00 49.91 96 GLN A CA 1
ATOM 742 C C . GLN A 1 96 ? -24.261 1.221 21.021 1.00 49.91 96 GLN A C 1
ATOM 744 O O . GLN A 1 96 ? -25.260 0.731 21.537 1.00 49.91 96 GLN A O 1
ATOM 749 N N . SER A 1 97 ? -23.623 2.265 21.566 1.00 44.34 97 SER A N 1
ATOM 750 C CA . SER A 1 97 ? -24.039 2.913 22.820 1.00 44.34 97 SER A CA 1
ATOM 751 C C . SER A 1 97 ? -24.741 4.268 22.636 1.00 44.34 97 SER A C 1
ATOM 753 O O . SER A 1 97 ? -24.809 5.030 23.602 1.00 44.34 97 SER A O 1
ATOM 755 N N . LEU A 1 98 ? -25.202 4.595 21.423 1.00 43.50 98 LEU A N 1
ATOM 756 C CA . LEU A 1 98 ? -26.043 5.763 21.110 1.00 43.50 98 LEU A CA 1
ATOM 757 C C . LEU A 1 98 ? -27.428 5.290 20.667 1.00 43.50 98 LEU A C 1
ATOM 759 O O . LEU A 1 98 ? -28.406 5.984 21.016 1.00 43.50 98 LEU A O 1
#

Secondary structure (DSSP, 8-state):
------------HHHHHHHHHIIIIIIIIHHHHHHHHHHTT-HHHHHHHHHHHHHHHHHHHHHHS-----HHHHHHHHHHHHHHHHHHHHHHHHGGG-